Protein AF-D5P1R0-F1 (afdb_monomer_lite)

Radius of gyration: 24.87 Å; chains: 1; bounding box: 61×45×75 Å

Sequence (165 aa):
MRHTDGQPLYITLGPAGIERAYVITAVSIVPGDTAAAQGSGGDPWLQHRVVTLLQWQFNDTAHTVVDQDTGNAHGEAVKLIPGISASKITVIIRHTSRPVAAPQPSVSAPDGGPFGGILGGPTPATGPEPTNGPDPTGFGSGHDTDPSDGTFAVSSIKVIGHQAT

Secondary structure (DSSP, 8-state):
--TTTT-EEEEE-SSTT----EEEEEEEEEEB--S--SS-SS-GGGGSEEEEEEEEEE-STT--EEEEE-TT-SS-EEEEEEEEEESEEEEEEEEEEPPPPPPP---------S---------PPP--------------------GGGG-EEEEEEEEEEEE--

pLDDT: mean 76.4, std 22.83, range [28.45, 98.06]

Structure (mmCIF, N/CA/C/O backbone):
data_AF-D5P1R0-F1
#
_entry.id   AF-D5P1R0-F1
#
loop_
_atom_site.group_PDB
_atom_site.id
_atom_site.type_symbol
_atom_site.label_atom_id
_atom_site.label_alt_id
_atom_site.label_comp_id
_atom_site.label_asym_id
_atom_site.label_entity_id
_atom_site.label_seq_id
_atom_site.pdbx_PDB_ins_code
_atom_site.Cartn_x
_atom_site.Cartn_y
_atom_site.Cartn_z
_atom_site.occupancy
_atom_site.B_iso_or_equiv
_atom_site.auth_seq_id
_atom_site.auth_comp_id
_atom_site.auth_asym_id
_atom_site.auth_atom_id
_atom_site.pdbx_PDB_model_num
ATOM 1 N N . MET A 1 1 ? 22.886 -0.351 1.383 1.00 47.31 1 MET A N 1
ATOM 2 C CA . MET A 1 1 ? 21.537 0.229 1.551 1.00 47.31 1 MET A CA 1
ATOM 3 C C . MET A 1 1 ? 21.339 1.216 0.418 1.00 47.31 1 MET A C 1
ATOM 5 O O . MET A 1 1 ? 22.212 2.059 0.242 1.00 47.31 1 MET A O 1
ATOM 9 N N . ARG A 1 2 ? 20.310 1.046 -0.422 1.00 58.72 2 ARG A N 1
ATOM 10 C CA . ARG A 1 2 ? 20.015 2.002 -1.500 1.00 58.72 2 ARG A CA 1
ATOM 11 C C . ARG A 1 2 ? 19.182 3.156 -0.951 1.00 58.72 2 ARG A C 1
ATOM 13 O O . ARG A 1 2 ? 18.478 2.996 0.035 1.00 58.72 2 ARG A O 1
ATOM 20 N N . HIS A 1 3 ? 19.286 4.309 -1.601 1.00 54.16 3 HIS A N 1
ATOM 21 C CA . HIS A 1 3 ? 18.716 5.575 -1.132 1.00 54.16 3 HIS A CA 1
ATOM 22 C C . HIS A 1 3 ? 17.174 5.587 -1.062 1.00 54.16 3 HIS A C 1
ATOM 24 O O . HIS A 1 3 ? 16.606 6.440 -0.392 1.00 54.16 3 HIS A O 1
ATOM 30 N N . THR A 1 4 ? 16.504 4.653 -1.741 1.00 59.19 4 THR A N 1
ATOM 31 C CA . THR A 1 4 ? 15.038 4.546 -1.822 1.00 59.19 4 THR A CA 1
ATOM 32 C C . THR A 1 4 ? 14.438 3.430 -0.963 1.00 59.19 4 THR A C 1
ATOM 34 O O . THR A 1 4 ? 13.222 3.398 -0.780 1.00 59.19 4 THR A O 1
ATOM 37 N N . ASP A 1 5 ? 15.264 2.543 -0.398 1.00 67.75 5 ASP A N 1
ATOM 38 C CA . ASP A 1 5 ? 14.799 1.534 0.554 1.00 67.75 5 ASP A CA 1
ATOM 39 C C . ASP A 1 5 ? 14.647 2.185 1.941 1.00 67.75 5 ASP A C 1
ATOM 41 O O . ASP A 1 5 ? 15.552 2.861 2.431 1.00 67.75 5 ASP A O 1
ATOM 45 N N . GLY A 1 6 ? 13.501 1.977 2.586 1.00 75.38 6 GLY A N 1
ATOM 46 C CA . GLY A 1 6 ? 13.172 2.532 3.901 1.00 75.38 6 GLY A CA 1
ATOM 47 C C . GLY A 1 6 ? 12.426 3.869 3.874 1.00 75.38 6 GLY A C 1
ATOM 48 O O . GLY A 1 6 ? 12.130 4.402 4.942 1.00 75.38 6 GLY A O 1
ATOM 49 N N . GLN A 1 7 ? 12.086 4.408 2.697 1.00 78.62 7 GLN A N 1
ATOM 50 C CA . GLN A 1 7 ? 11.314 5.648 2.601 1.00 78.62 7 GLN A CA 1
ATOM 51 C C . GLN A 1 7 ? 9.856 5.425 3.062 1.00 78.62 7 G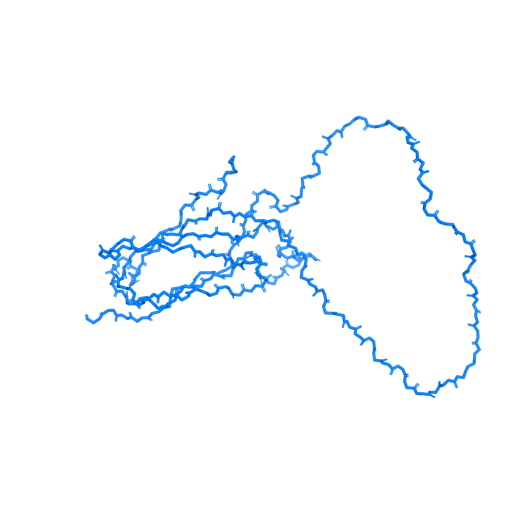LN A C 1
ATOM 53 O O . GLN A 1 7 ? 9.179 4.544 2.517 1.00 78.62 7 GLN A O 1
ATOM 58 N N . PRO A 1 8 ? 9.354 6.208 4.040 1.00 90.62 8 PRO A N 1
ATOM 59 C CA . PRO A 1 8 ? 7.971 6.119 4.478 1.00 90.62 8 PRO A CA 1
ATOM 60 C C . PRO A 1 8 ? 7.046 6.992 3.618 1.00 90.62 8 PRO A C 1
ATOM 62 O O . PRO A 1 8 ? 7.376 8.120 3.250 1.00 90.62 8 PRO A O 1
ATOM 65 N N . LEU A 1 9 ? 5.847 6.481 3.362 1.00 92.06 9 LEU A N 1
ATOM 66 C CA . LEU A 1 9 ? 4.693 7.211 2.856 1.00 92.06 9 LEU A CA 1
ATOM 67 C C . LEU A 1 9 ? 3.623 7.239 3.949 1.00 92.06 9 LEU A C 1
ATOM 69 O O . LEU A 1 9 ? 3.290 6.207 4.528 1.00 92.06 9 LEU A O 1
ATOM 73 N N . TYR A 1 10 ? 3.061 8.417 4.199 1.00 95.19 10 TYR A N 1
ATOM 74 C CA . TYR A 1 10 ? 2.020 8.612 5.202 1.00 95.19 10 TYR A CA 1
ATOM 75 C C . TYR A 1 10 ? 0.668 8.827 4.535 1.00 95.19 10 TYR A C 1
ATOM 77 O O . TYR A 1 10 ? 0.523 9.694 3.674 1.00 95.19 10 TYR A O 1
ATOM 85 N N . ILE A 1 11 ? -0.326 8.053 4.962 1.00 95.19 11 ILE A N 1
ATOM 86 C CA . ILE A 1 11 ? -1.708 8.157 4.502 1.00 95.19 11 ILE A CA 1
ATOM 87 C C . ILE A 1 11 ? -2.578 8.476 5.716 1.00 95.19 11 ILE A C 1
ATOM 89 O O . ILE A 1 11 ? -2.630 7.700 6.671 1.00 95.19 11 ILE A O 1
ATOM 93 N N . THR A 1 12 ? -3.281 9.605 5.663 1.00 96.75 12 THR A N 1
ATOM 94 C CA . THR A 1 12 ? -4.312 9.974 6.642 1.00 96.75 12 THR A CA 1
ATOM 95 C C . THR A 1 12 ? -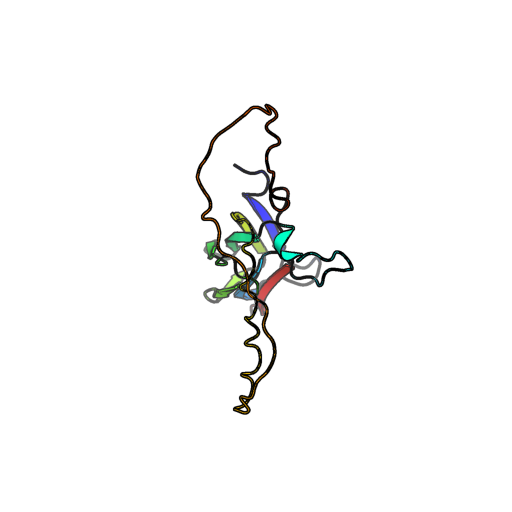5.679 9.767 6.009 1.00 96.75 12 THR A C 1
ATOM 97 O O . THR A 1 12 ? -5.943 10.286 4.925 1.00 96.75 12 THR A O 1
ATOM 100 N N . LEU A 1 13 ? -6.541 9.005 6.678 1.00 95.50 13 LEU A N 1
ATOM 101 C CA . LEU A 1 13 ? -7.891 8.704 6.220 1.00 95.50 13 LEU A CA 1
ATOM 102 C C . LEU A 1 13 ? -8.888 9.760 6.701 1.00 95.50 13 LEU A C 1
ATOM 104 O O . LEU A 1 13 ? -8.779 10.292 7.806 1.00 95.50 13 LEU A O 1
ATOM 108 N N . GLY A 1 14 ? -9.897 10.009 5.869 1.00 94.00 14 GLY A N 1
ATOM 109 C CA . GLY A 1 14 ? -10.943 11.000 6.100 1.00 94.00 14 GLY A CA 1
ATOM 110 C C . GLY A 1 14 ? -10.888 12.165 5.106 1.00 94.00 14 GLY A C 1
ATOM 111 O O . GLY A 1 14 ? -10.044 12.186 4.207 1.00 94.00 14 GLY A O 1
ATOM 112 N N . PRO A 1 15 ? -11.826 13.123 5.214 1.00 91.75 15 PRO A N 1
ATOM 113 C CA . PRO A 1 15 ? -11.792 14.346 4.420 1.00 91.75 15 PRO A CA 1
ATOM 114 C C . PRO A 1 15 ? -10.469 15.098 4.601 1.00 91.75 15 PRO A C 1
ATOM 116 O O . PRO A 1 15 ? -9.829 15.009 5.647 1.00 91.75 15 PRO A O 1
ATOM 119 N N . ALA A 1 16 ? -10.074 15.893 3.606 1.00 87.19 16 ALA A N 1
ATOM 120 C CA . ALA A 1 16 ? -8.862 16.703 3.700 1.00 87.19 16 ALA A CA 1
ATOM 121 C C . ALA A 1 16 ? -8.880 17.578 4.970 1.00 87.19 16 ALA A C 1
ATOM 123 O O . ALA A 1 16 ? -9.804 18.361 5.186 1.00 87.19 16 ALA A O 1
ATOM 124 N N . GLY A 1 17 ? -7.863 17.413 5.821 1.00 87.62 17 GLY A N 1
ATOM 125 C CA . GLY A 1 17 ? -7.743 18.118 7.101 1.00 87.62 17 GLY A CA 1
ATOM 126 C C . GLY A 1 17 ? -8.575 17.546 8.257 1.00 87.62 17 GLY A C 1
ATOM 127 O O . GLY A 1 17 ? -8.479 18.068 9.364 1.00 87.62 17 GLY A O 1
ATOM 128 N N . ILE A 1 18 ? -9.360 16.484 8.043 1.00 91.50 18 ILE A N 1
ATOM 129 C CA . ILE A 1 18 ? -10.195 15.852 9.072 1.00 91.50 18 ILE A CA 1
ATOM 130 C C . ILE A 1 18 ? -9.896 14.353 9.121 1.00 91.50 18 ILE A C 1
ATOM 132 O O . ILE A 1 18 ? -10.402 13.571 8.319 1.00 91.50 18 ILE A O 1
ATOM 136 N N . GLU A 1 19 ? -9.106 13.953 10.113 1.00 93.75 19 GLU A N 1
ATOM 137 C CA . GLU A 1 19 ? -8.803 12.549 10.384 1.00 93.75 19 GLU A CA 1
ATOM 138 C C . GLU A 1 19 ? -10.062 11.790 10.835 1.00 93.75 19 GLU A C 1
ATOM 140 O O . GLU A 1 19 ? -10.796 12.246 11.716 1.00 93.75 19 GLU A O 1
ATOM 145 N N . ARG A 1 20 ? -10.319 10.625 10.233 1.00 95.00 20 ARG A N 1
ATOM 146 C CA . ARG A 1 20 ? -11.419 9.727 10.610 1.00 95.00 20 ARG A CA 1
ATOM 147 C C . ARG A 1 20 ? -10.973 8.273 10.596 1.00 95.00 20 ARG A C 1
ATOM 149 O O . ARG A 1 20 ? -10.199 7.866 9.735 1.00 95.00 20 ARG A O 1
ATOM 156 N N . ALA A 1 21 ? -11.495 7.495 11.541 1.00 95.88 21 ALA A N 1
ATOM 157 C CA . ALA A 1 21 ? -11.248 6.063 11.611 1.00 95.88 21 ALA A CA 1
ATOM 158 C C . ALA A 1 21 ? -12.114 5.296 10.600 1.00 95.88 21 ALA A C 1
ATOM 160 O O . ALA A 1 21 ? -13.308 5.566 10.434 1.00 95.88 21 ALA A O 1
ATOM 161 N N . TYR A 1 22 ? -11.497 4.318 9.947 1.00 97.50 22 TYR A N 1
ATOM 162 C CA . TYR A 1 22 ? -12.131 3.375 9.036 1.00 97.50 22 TYR A CA 1
ATOM 163 C C . TYR A 1 22 ? -11.769 1.955 9.459 1.00 97.50 22 TYR A C 1
ATOM 165 O O 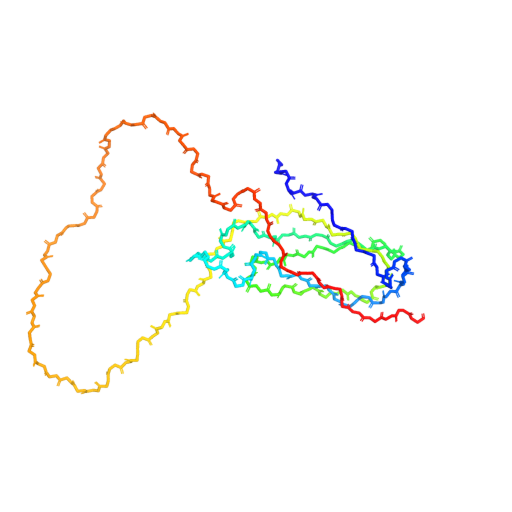. TYR A 1 22 ? -10.658 1.702 9.924 1.00 97.50 22 TYR A O 1
ATOM 173 N N . VAL A 1 23 ? -12.695 1.025 9.252 1.00 97.88 23 VAL A N 1
ATOM 174 C CA . VAL A 1 23 ? -12.425 -0.409 9.324 1.00 97.88 23 VAL A CA 1
ATOM 175 C C . VAL A 1 23 ? -11.815 -0.834 7.993 1.00 97.88 23 VAL A C 1
ATOM 177 O O . VAL A 1 23 ? -12.492 -0.841 6.963 1.00 97.88 23 VAL A O 1
ATOM 180 N N . ILE A 1 24 ? -10.527 -1.164 8.010 1.00 97.94 24 ILE A N 1
ATOM 181 C CA . ILE A 1 24 ? -9.729 -1.530 6.840 1.00 97.94 24 ILE A CA 1
ATOM 182 C C . ILE A 1 24 ? -9.761 -3.045 6.662 1.00 97.94 24 ILE A C 1
ATOM 184 O O . ILE A 1 24 ? -9.350 -3.802 7.543 1.00 97.94 24 ILE A O 1
ATOM 188 N N . THR A 1 25 ? -10.213 -3.489 5.492 1.00 98.06 25 THR A N 1
ATOM 189 C CA . THR A 1 25 ? -10.357 -4.911 5.143 1.00 98.06 25 THR A CA 1
ATOM 190 C C . THR A 1 25 ? -9.368 -5.360 4.075 1.00 98.06 25 THR A C 1
ATOM 192 O O . THR A 1 25 ? -9.090 -6.551 3.949 1.00 98.06 25 THR A O 1
ATOM 195 N N . ALA A 1 26 ? -8.821 -4.427 3.296 1.00 98.06 26 ALA A N 1
ATOM 196 C CA . ALA A 1 26 ? -7.745 -4.707 2.358 1.00 98.06 26 ALA A CA 1
ATOM 197 C C . ALA A 1 26 ? -6.937 -3.445 2.036 1.00 98.06 26 ALA A C 1
ATOM 199 O O . ALA A 1 26 ? -7.395 -2.316 2.207 1.00 98.06 26 ALA A O 1
ATOM 200 N N . VAL A 1 27 ? -5.735 -3.658 1.527 1.00 98.06 27 VAL A N 1
ATOM 201 C CA . VAL A 1 27 ? -4.884 -2.637 0.915 1.00 98.06 27 VAL A CA 1
ATOM 202 C C . VAL A 1 27 ? -4.425 -3.147 -0.443 1.00 98.06 27 VAL A C 1
ATOM 204 O O . VAL A 1 27 ? -4.295 -4.358 -0.645 1.00 98.06 27 VAL A O 1
ATOM 207 N N . SER A 1 28 ? -4.210 -2.248 -1.395 1.00 97.38 28 SER A N 1
ATOM 208 C CA . SER A 1 28 ? -3.670 -2.617 -2.698 1.00 97.38 28 SER A CA 1
ATOM 209 C C . SER A 1 28 ? -2.646 -1.617 -3.203 1.00 97.38 28 SER A C 1
ATOM 211 O O . SER A 1 28 ? -2.646 -0.440 -2.834 1.00 97.38 28 SER A O 1
ATOM 213 N N . ILE A 1 29 ? -1.752 -2.121 -4.045 1.00 96.25 29 ILE A N 1
ATOM 214 C CA . ILE A 1 29 ? -0.717 -1.350 -4.718 1.00 96.25 29 ILE A CA 1
ATOM 215 C C . ILE A 1 29 ? -0.598 -1.841 -6.158 1.00 96.25 29 ILE A C 1
ATOM 217 O O . ILE A 1 29 ? -0.627 -3.042 -6.411 1.00 96.25 29 ILE A O 1
ATOM 221 N N . VAL A 1 30 ? -0.441 -0.915 -7.097 1.00 95.44 30 VAL A N 1
ATOM 222 C CA . VAL A 1 30 ? 0.077 -1.213 -8.435 1.00 95.44 30 VAL A CA 1
ATOM 223 C C . VAL A 1 30 ? 1.535 -0.749 -8.428 1.00 95.44 30 VAL A C 1
ATOM 225 O O . VAL A 1 30 ? 1.768 0.464 -8.510 1.00 95.44 30 VAL A O 1
ATOM 228 N N . PRO A 1 31 ? 2.514 -1.652 -8.212 1.00 92.75 31 PRO A N 1
ATOM 229 C CA . PRO A 1 31 ? 3.926 -1.285 -8.283 1.00 92.75 31 PRO A CA 1
ATOM 230 C C . PRO A 1 31 ? 4.271 -0.887 -9.721 1.00 92.75 31 PRO A C 1
ATOM 232 O O . PRO A 1 31 ? 3.522 -1.239 -10.613 1.00 92.75 31 PRO A O 1
ATOM 235 N N . GLY A 1 32 ? 5.371 -0.162 -9.937 1.00 91.44 32 GLY A N 1
ATOM 236 C CA . GLY A 1 32 ? 5.850 0.262 -11.259 1.00 91.44 32 GLY A CA 1
ATOM 237 C C . GLY A 1 32 ? 5.006 1.347 -11.936 1.00 91.44 32 GLY A C 1
ATOM 238 O O . GLY A 1 32 ? 4.030 1.843 -11.363 1.00 91.44 32 GLY A O 1
ATOM 239 N N . ASP A 1 33 ? 5.426 1.755 -13.135 1.00 89.38 33 ASP A N 1
ATOM 240 C CA . ASP A 1 33 ? 4.719 2.728 -13.975 1.00 89.38 33 ASP A CA 1
ATOM 241 C C . ASP A 1 33 ? 3.895 1.998 -15.038 1.00 89.38 33 ASP A C 1
ATOM 243 O O . ASP A 1 33 ? 4.436 1.290 -15.884 1.00 89.38 33 ASP A O 1
ATOM 247 N N . THR A 1 34 ? 2.576 2.154 -14.965 1.00 84.00 34 THR A N 1
ATOM 248 C CA . THR A 1 34 ? 1.616 1.559 -15.898 1.00 84.00 34 THR A CA 1
ATOM 249 C C . THR A 1 34 ? 0.923 2.610 -16.767 1.00 84.00 34 THR A C 1
ATOM 251 O O . THR A 1 34 ? -0.092 2.306 -17.399 1.00 84.00 34 THR A O 1
ATOM 254 N N . ALA A 1 35 ? 1.377 3.867 -16.756 1.00 77.19 35 ALA A N 1
ATOM 255 C CA . ALA A 1 35 ? 0.801 4.901 -17.605 1.00 77.19 35 ALA A CA 1
ATOM 256 C C . ALA A 1 35 ? 1.049 4.572 -19.083 1.00 77.19 35 ALA A C 1
ATOM 258 O O . ALA A 1 35 ? 2.092 4.048 -19.449 1.00 77.19 35 ALA A O 1
ATOM 259 N N . ALA A 1 36 ? 0.103 4.889 -19.970 1.00 65.25 36 ALA A N 1
ATOM 260 C CA . ALA A 1 36 ? 0.363 4.760 -21.401 1.00 65.25 36 ALA A CA 1
ATOM 261 C C . ALA A 1 36 ? 1.485 5.732 -21.797 1.00 65.25 36 ALA A C 1
ATOM 263 O O . ALA A 1 36 ? 1.388 6.930 -21.513 1.00 65.25 36 ALA A O 1
ATOM 264 N N . ALA A 1 37 ? 2.530 5.229 -22.456 1.00 61.59 37 ALA A N 1
ATOM 265 C CA . ALA A 1 37 ? 3.654 6.053 -22.872 1.00 61.59 37 ALA A CA 1
ATOM 266 C C . ALA A 1 37 ? 3.178 7.210 -23.768 1.00 61.59 37 ALA A C 1
ATOM 268 O O . ALA A 1 37 ? 2.670 7.007 -24.872 1.00 61.59 37 ALA A O 1
ATOM 269 N N . GLN A 1 38 ? 3.344 8.444 -23.291 1.00 56.25 38 GLN A N 1
ATOM 270 C CA . GLN A 1 38 ? 3.045 9.665 -24.043 1.00 56.25 38 GLN A CA 1
ATOM 271 C C . GLN A 1 38 ? 4.176 9.915 -25.055 1.00 56.25 38 GLN A C 1
ATOM 273 O O . GLN A 1 38 ? 5.022 10.784 -24.871 1.00 56.25 38 GLN A O 1
ATOM 278 N N . GLY A 1 39 ? 4.240 9.099 -26.108 1.00 56.47 39 GLY A N 1
ATOM 279 C CA . GLY A 1 39 ? 5.154 9.293 -27.240 1.00 56.47 39 GLY A CA 1
ATOM 280 C C . GLY A 1 39 ? 6.593 8.788 -27.062 1.00 56.47 39 GLY A C 1
ATOM 281 O O . GLY A 1 39 ? 7.335 8.766 -28.041 1.00 56.47 39 GLY A O 1
ATOM 282 N N . SER A 1 40 ? 7.003 8.325 -25.875 1.00 57.34 40 SER A N 1
ATOM 283 C CA . SER A 1 40 ? 8.247 7.563 -25.710 1.00 57.34 40 SER A CA 1
ATOM 284 C C . SER A 1 40 ? 7.999 6.122 -26.161 1.00 57.34 40 SER A C 1
ATOM 286 O O . SER A 1 40 ? 7.267 5.400 -25.501 1.00 57.34 40 SER A O 1
ATOM 288 N N . GLY A 1 41 ? 8.566 5.670 -27.279 1.00 59.53 41 GLY A N 1
ATOM 289 C CA . GLY A 1 41 ? 8.310 4.324 -27.829 1.00 59.53 41 GLY A CA 1
ATOM 290 C C . GLY A 1 41 ? 8.764 3.124 -26.973 1.00 59.53 41 GLY A C 1
ATOM 291 O O . GLY A 1 41 ? 8.858 2.025 -27.509 1.00 59.53 41 GLY A O 1
ATOM 292 N N . GLY A 1 42 ? 9.082 3.315 -25.688 1.00 71.50 42 GLY A N 1
ATOM 293 C CA . GLY A 1 42 ? 9.466 2.267 -24.744 1.00 71.50 42 GLY A CA 1
ATOM 294 C C . GLY A 1 42 ? 8.390 2.004 -23.689 1.00 71.50 42 GLY A C 1
ATOM 295 O O . GLY A 1 42 ? 7.593 2.884 -23.370 1.00 71.50 42 GLY A O 1
ATOM 296 N N . ASP A 1 43 ? 8.392 0.788 -23.144 1.00 80.00 43 ASP A N 1
ATOM 297 C CA . ASP A 1 43 ? 7.513 0.386 -22.045 1.00 80.00 43 ASP A CA 1
ATOM 298 C C . ASP A 1 43 ? 7.872 1.175 -20.763 1.00 80.00 43 ASP A C 1
ATOM 300 O O . ASP A 1 43 ? 9.015 1.062 -20.296 1.00 80.00 43 ASP A O 1
ATOM 304 N N . PRO A 1 44 ? 6.951 1.987 -20.202 1.00 83.88 44 PRO A N 1
ATOM 305 C CA . PRO A 1 44 ? 7.196 2.763 -18.986 1.00 83.88 44 PRO A CA 1
ATOM 306 C C . PRO A 1 44 ? 7.474 1.870 -17.777 1.00 83.88 44 PRO A C 1
ATOM 308 O O . PRO A 1 44 ? 8.243 2.258 -16.894 1.00 83.88 44 PRO A O 1
ATOM 311 N N . TRP A 1 45 ? 6.967 0.633 -17.788 1.00 84.62 45 TRP A N 1
ATOM 312 C CA . TRP A 1 45 ? 7.268 -0.365 -16.768 1.00 84.62 45 TRP A CA 1
ATOM 313 C C . TRP A 1 45 ? 8.769 -0.611 -16.618 1.00 84.62 45 TRP A C 1
ATOM 315 O O . TRP A 1 45 ? 9.267 -0.789 -15.509 1.00 84.62 45 TRP A O 1
ATOM 325 N N . LEU A 1 46 ? 9.499 -0.590 -17.738 1.00 86.56 46 LEU A N 1
ATOM 326 C CA . LEU A 1 46 ? 10.932 -0.872 -17.797 1.00 86.56 46 LEU A CA 1
ATOM 327 C C . LEU A 1 46 ? 11.808 0.331 -17.414 1.00 86.56 46 LEU A C 1
ATOM 329 O O . LEU A 1 46 ? 13.019 0.177 -17.266 1.00 86.56 46 LEU A O 1
ATOM 333 N N . GLN A 1 47 ? 11.225 1.523 -17.252 1.00 87.31 47 GLN A N 1
ATOM 334 C CA . GLN A 1 47 ? 11.972 2.758 -16.973 1.00 87.31 47 GLN A CA 1
ATOM 335 C C . GLN A 1 47 ? 12.300 2.944 -15.490 1.00 87.31 47 GLN A C 1
ATOM 337 O O . GLN A 1 47 ? 13.172 3.739 -15.142 1.00 87.31 47 GLN A O 1
ATOM 342 N N . HIS A 1 48 ? 11.615 2.219 -14.605 1.00 88.81 48 HIS A N 1
ATOM 343 C CA . HIS A 1 48 ? 11.711 2.390 -13.160 1.00 88.81 48 HIS A CA 1
ATOM 344 C C . HIS A 1 48 ? 11.782 1.037 -12.460 1.00 88.81 48 HIS A C 1
ATOM 346 O O . HIS A 1 48 ? 11.221 0.047 -12.922 1.00 88.81 48 HIS A O 1
ATOM 352 N N . ARG A 1 49 ? 12.431 0.981 -11.293 1.00 90.12 49 ARG A N 1
ATOM 353 C CA . ARG A 1 49 ? 12.310 -0.192 -10.421 1.00 90.12 49 ARG A CA 1
ATOM 354 C C . ARG A 1 49 ? 10.876 -0.350 -9.925 1.00 90.12 49 ARG A C 1
ATOM 356 O O . ARG A 1 49 ? 10.117 0.609 -9.779 1.00 90.12 49 ARG A O 1
ATOM 363 N N . VAL A 1 50 ? 10.549 -1.581 -9.575 1.00 92.00 50 VAL A N 1
ATOM 364 C CA . VAL A 1 50 ? 9.236 -1.977 -9.065 1.00 92.00 50 VAL A CA 1
ATOM 365 C C . VAL A 1 50 ? 9.330 -2.299 -7.578 1.00 92.00 50 VAL A C 1
ATOM 367 O O . VAL A 1 50 ? 10.281 -2.944 -7.121 1.00 92.00 50 VAL A O 1
ATOM 370 N N . VAL A 1 51 ? 8.351 -1.850 -6.796 1.00 92.62 51 VAL A N 1
ATOM 371 C CA . VAL A 1 51 ? 8.255 -2.211 -5.375 1.00 92.62 51 VAL A CA 1
ATOM 372 C C . VAL A 1 51 ? 7.917 -3.693 -5.274 1.00 92.62 51 VAL A C 1
ATOM 374 O O . VAL A 1 51 ? 6.912 -4.122 -5.829 1.00 92.62 51 VAL A O 1
ATOM 377 N N . THR A 1 52 ? 8.750 -4.459 -4.567 1.00 93.62 52 THR A N 1
ATOM 378 C CA . THR A 1 52 ? 8.589 -5.920 -4.394 1.00 93.62 52 THR A CA 1
ATOM 379 C C . THR A 1 52 ? 8.205 -6.310 -2.984 1.00 93.62 52 THR A C 1
ATOM 381 O O . THR A 1 52 ? 7.398 -7.210 -2.811 1.00 93.62 52 THR A O 1
ATOM 384 N N . LEU A 1 53 ? 8.708 -5.591 -1.980 1.00 94.56 53 LEU A N 1
ATOM 385 C CA . LEU A 1 53 ? 8.283 -5.761 -0.599 1.00 94.56 53 LEU A CA 1
ATOM 386 C C . LEU A 1 53 ? 7.992 -4.399 0.012 1.00 94.56 53 LEU A C 1
ATOM 388 O O . LEU A 1 53 ? 8.837 -3.497 -0.013 1.00 94.56 53 LEU A O 1
ATOM 392 N N . LEU A 1 54 ? 6.816 -4.283 0.611 1.00 95.44 54 LEU A N 1
ATOM 393 C CA . LEU A 1 54 ? 6.434 -3.151 1.436 1.00 95.44 54 LEU A CA 1
ATOM 394 C C . LEU A 1 54 ? 5.869 -3.624 2.772 1.00 95.44 54 LEU A C 1
ATOM 396 O O . LEU A 1 54 ? 5.434 -4.766 2.922 1.00 95.44 54 LEU A O 1
ATOM 400 N N . GLN A 1 55 ? 5.879 -2.716 3.734 1.00 96.94 55 GLN A N 1
ATOM 401 C CA . GLN A 1 55 ? 5.303 -2.914 5.049 1.00 96.94 55 GLN A CA 1
ATOM 402 C C . GLN A 1 55 ? 4.245 -1.851 5.314 1.00 96.94 55 GLN A C 1
ATOM 404 O O . GLN A 1 55 ? 4.503 -0.658 5.171 1.00 96.94 55 GLN A O 1
ATOM 409 N N . TRP A 1 56 ? 3.070 -2.299 5.731 1.00 97.75 56 TRP A N 1
ATOM 410 C CA . TRP A 1 56 ? 1.968 -1.468 6.185 1.00 97.75 56 TRP A CA 1
ATOM 411 C C . TRP A 1 56 ? 1.978 -1.417 7.705 1.00 97.75 56 TRP A C 1
ATOM 413 O O . TRP A 1 56 ? 2.033 -2.462 8.349 1.00 97.75 56 TRP A O 1
ATOM 423 N N . GLN A 1 57 ? 1.903 -0.224 8.278 1.00 98.00 57 GLN A N 1
ATOM 424 C CA . GLN A 1 57 ? 1.745 -0.026 9.713 1.00 98.00 57 GLN A CA 1
ATOM 425 C C . GLN A 1 57 ? 0.488 0.787 9.964 1.00 98.00 57 GLN A C 1
ATOM 427 O O . GLN A 1 57 ? 0.303 1.851 9.370 1.00 98.00 57 GLN A O 1
ATOM 432 N N . PHE A 1 58 ? -0.360 0.291 10.851 1.00 98.00 58 PHE A N 1
ATOM 433 C CA . PHE A 1 58 ? -1.643 0.889 11.171 1.00 98.00 58 PHE A CA 1
ATOM 434 C C . PHE A 1 58 ? -1.600 1.473 12.583 1.00 98.00 58 PHE A C 1
ATOM 436 O O . PHE A 1 58 ? -0.923 0.955 13.471 1.00 98.00 58 PHE A O 1
ATOM 443 N N . ASN A 1 59 ? -2.306 2.582 12.799 1.00 97.31 59 ASN A N 1
ATOM 444 C CA . ASN A 1 59 ? -2.410 3.207 14.118 1.00 97.31 59 ASN A CA 1
ATOM 445 C C . ASN A 1 59 ? -3.563 2.642 14.970 1.00 97.31 59 ASN A C 1
ATOM 447 O O . ASN A 1 59 ? -4.097 3.355 15.820 1.00 97.31 59 ASN A O 1
ATOM 451 N N . ASP A 1 60 ? -3.962 1.393 14.731 1.00 96.38 60 ASP A N 1
ATOM 452 C CA . ASP A 1 60 ? -4.926 0.684 15.568 1.00 96.38 60 ASP A CA 1
ATOM 453 C C . ASP A 1 60 ? -4.341 0.398 16.963 1.00 96.38 60 ASP A C 1
ATOM 455 O O . ASP A 1 60 ? -3.146 0.566 17.210 1.00 96.38 60 ASP A O 1
ATOM 459 N N . THR A 1 61 ? -5.176 -0.071 17.891 1.00 95.00 61 THR A N 1
ATOM 460 C CA . THR A 1 61 ? -4.771 -0.329 19.284 1.00 95.00 61 THR A CA 1
ATOM 461 C C . THR A 1 61 ? -3.622 -1.332 19.407 1.00 95.00 61 THR A C 1
ATOM 463 O O . THR A 1 61 ? -2.838 -1.236 20.348 1.00 95.00 61 THR A O 1
ATOM 466 N N . ALA A 1 62 ? -3.510 -2.289 18.481 1.00 95.56 62 ALA A N 1
ATOM 467 C CA . ALA A 1 62 ? -2.442 -3.283 18.493 1.00 95.56 62 ALA A CA 1
ATOM 468 C C . ALA A 1 62 ? -1.187 -2.834 17.725 1.00 95.56 62 ALA A C 1
ATOM 470 O O . ALA A 1 62 ? -0.206 -3.576 17.714 1.00 95.56 62 ALA A O 1
ATOM 471 N N . HIS A 1 63 ? -1.203 -1.649 17.098 1.00 95.88 63 HIS A N 1
ATOM 472 C CA . HIS A 1 63 ? -0.154 -1.180 16.190 1.00 95.88 63 HIS A CA 1
ATOM 473 C C . HIS A 1 63 ? 0.194 -2.236 15.138 1.00 95.88 63 HIS A C 1
ATOM 475 O O . HIS A 1 63 ? 1.343 -2.658 14.995 1.00 95.88 63 HIS A O 1
ATOM 481 N N . THR A 1 64 ? -0.834 -2.712 14.441 1.00 97.19 64 THR A N 1
ATOM 482 C CA . THR A 1 64 ? -0.737 -3.821 13.503 1.00 97.19 64 THR A CA 1
ATOM 483 C C . THR A 1 64 ? 0.273 -3.495 12.402 1.00 97.19 64 THR A C 1
ATOM 485 O O . THR A 1 64 ? 0.238 -2.425 11.789 1.00 97.19 64 THR A O 1
ATOM 488 N N . VAL A 1 65 ? 1.162 -4.451 12.120 1.00 97.62 65 VAL A N 1
ATOM 489 C CA . VAL A 1 65 ? 2.152 -4.373 11.043 1.00 97.62 65 VAL A CA 1
ATOM 490 C C . VAL A 1 65 ? 1.950 -5.542 10.089 1.00 97.62 65 VAL A C 1
ATOM 492 O O . VAL A 1 65 ? 1.878 -6.693 10.516 1.00 97.62 65 VAL A O 1
ATOM 495 N N . VAL A 1 66 ? 1.861 -5.256 8.790 1.00 98.00 66 VAL A N 1
ATOM 496 C CA . VAL A 1 66 ? 1.626 -6.260 7.748 1.00 98.00 66 VAL A CA 1
ATOM 497 C C . VAL A 1 66 ? 2.636 -6.095 6.624 1.00 98.00 66 VAL A C 1
ATOM 499 O O . VAL A 1 66 ? 2.659 -5.070 5.949 1.00 98.00 66 VAL A O 1
ATOM 502 N N . ASP A 1 67 ? 3.426 -7.134 6.370 1.00 97.75 67 ASP A N 1
ATOM 503 C CA . ASP A 1 67 ? 4.268 -7.202 5.177 1.00 97.75 67 ASP A CA 1
ATOM 504 C C . ASP A 1 67 ? 3.442 -7.674 3.959 1.00 97.75 67 ASP A C 1
ATOM 506 O O . ASP A 1 67 ? 2.619 -8.603 4.031 1.00 97.75 67 ASP A O 1
ATOM 510 N N . GLN A 1 68 ? 3.678 -7.030 2.817 1.00 97.31 68 GLN A N 1
ATOM 511 C CA . GLN A 1 68 ? 3.107 -7.389 1.524 1.00 97.31 68 GLN A CA 1
ATOM 512 C C . GLN A 1 68 ? 4.216 -7.523 0.483 1.00 97.31 68 GLN A C 1
ATOM 514 O O . GLN A 1 68 ? 4.881 -6.547 0.133 1.00 97.31 68 GLN A O 1
ATOM 519 N N . ASP A 1 69 ? 4.363 -8.742 -0.030 1.00 95.94 69 ASP A N 1
ATOM 520 C CA . ASP A 1 69 ? 5.113 -9.032 -1.247 1.00 95.94 69 ASP A CA 1
ATOM 521 C C . ASP A 1 69 ? 4.196 -8.786 -2.455 1.00 95.94 69 ASP A C 1
ATOM 523 O O . ASP A 1 69 ? 3.038 -9.215 -2.458 1.00 95.94 69 ASP A O 1
ATOM 527 N N . THR A 1 70 ? 4.677 -8.046 -3.451 1.00 93.25 70 THR A N 1
ATOM 528 C CA . THR A 1 70 ? 3.927 -7.756 -4.684 1.00 93.25 70 THR A CA 1
ATOM 529 C C . THR A 1 70 ? 4.208 -8.767 -5.793 1.00 93.25 70 THR A C 1
ATOM 531 O O . THR A 1 70 ? 3.550 -8.727 -6.829 1.00 93.25 70 THR A O 1
ATOM 534 N N . GLY A 1 71 ? 5.204 -9.639 -5.621 1.00 88.56 71 GLY A N 1
ATOM 535 C CA . GLY A 1 71 ? 5.619 -10.634 -6.602 1.00 88.56 71 GLY A CA 1
ATOM 536 C C . GLY A 1 71 ? 6.173 -10.044 -7.898 1.00 88.56 71 GLY A C 1
ATOM 537 O O . GLY A 1 71 ? 6.180 -10.743 -8.906 1.00 88.56 71 GLY A O 1
ATOM 538 N N . ASN A 1 72 ? 6.592 -8.768 -7.903 1.00 83.38 72 ASN A N 1
ATOM 539 C CA . ASN A 1 72 ? 6.935 -8.042 -9.136 1.00 83.38 72 ASN A CA 1
ATOM 540 C C . ASN A 1 72 ? 5.771 -8.067 -10.155 1.00 83.38 72 ASN A C 1
ATOM 542 O O . ASN A 1 72 ? 5.972 -8.193 -11.362 1.00 83.38 72 ASN A O 1
ATOM 546 N N . ALA A 1 73 ? 4.530 -8.026 -9.657 1.00 84.69 73 ALA A N 1
ATOM 547 C CA . ALA A 1 73 ? 3.347 -8.126 -10.497 1.00 84.69 73 ALA A CA 1
ATOM 548 C C . ALA A 1 73 ? 3.192 -6.894 -11.394 1.00 84.69 73 ALA A C 1
ATOM 550 O O . ALA A 1 73 ? 3.168 -5.763 -10.911 1.00 84.69 73 ALA A O 1
ATOM 551 N N . HIS A 1 74 ? 2.990 -7.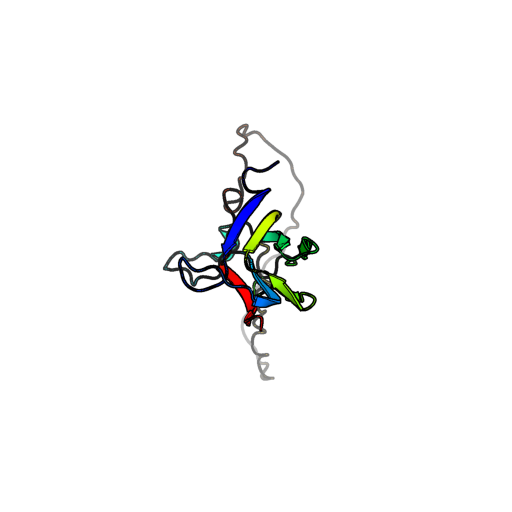128 -12.692 1.00 85.62 74 HIS A N 1
ATOM 552 C CA . HIS A 1 74 ? 2.591 -6.099 -13.648 1.00 85.62 74 HIS A CA 1
ATOM 553 C C . HIS A 1 74 ? 1.072 -5.864 -13.553 1.00 85.62 74 HIS A C 1
ATOM 555 O O . HIS A 1 74 ? 0.298 -6.315 -14.397 1.00 85.62 74 HIS A O 1
ATOM 561 N N . GLY A 1 75 ? 0.628 -5.257 -12.447 1.00 87.94 75 GLY A N 1
ATOM 562 C CA . GLY A 1 75 ? -0.791 -5.071 -12.136 1.00 87.94 75 GLY A CA 1
ATOM 563 C C . GLY A 1 75 ? -1.072 -4.841 -10.650 1.00 87.94 75 GLY A C 1
ATOM 564 O O . GLY A 1 75 ? -0.177 -4.539 -9.868 1.00 87.94 75 GLY A O 1
ATOM 565 N N . GLU A 1 76 ? -2.340 -4.963 -10.252 1.00 92.62 76 GLU A N 1
ATOM 566 C CA . GLU A 1 76 ? -2.764 -4.725 -8.868 1.00 92.62 76 GLU A CA 1
ATOM 567 C C . GLU A 1 76 ? -2.413 -5.906 -7.950 1.00 92.62 76 GLU A C 1
ATOM 569 O O . GLU A 1 76 ? -2.907 -7.020 -8.120 1.00 92.62 76 GLU A O 1
ATOM 574 N N . ALA A 1 77 ? -1.597 -5.638 -6.930 1.00 95.88 77 ALA A N 1
ATOM 575 C CA . ALA A 1 77 ? -1.307 -6.552 -5.836 1.00 95.88 77 ALA A CA 1
ATOM 576 C C . ALA A 1 77 ? -2.172 -6.184 -4.620 1.00 95.88 77 ALA A C 1
ATOM 578 O O . ALA A 1 77 ? -1.994 -5.126 -4.007 1.00 95.88 77 ALA A O 1
ATOM 579 N N . VAL A 1 78 ? -3.104 -7.066 -4.256 1.00 97.25 78 VAL A N 1
ATOM 580 C CA . VAL A 1 78 ? -4.042 -6.872 -3.137 1.00 97.25 78 VAL A CA 1
ATOM 581 C C . VAL A 1 78 ? -3.615 -7.705 -1.930 1.00 97.25 78 VAL A C 1
ATOM 583 O O . VAL A 1 78 ? -3.293 -8.886 -2.060 1.00 97.25 78 VAL A O 1
ATOM 586 N N . LYS A 1 79 ? -3.672 -7.114 -0.734 1.00 98.00 79 LYS A N 1
ATOM 587 C CA . LYS A 1 79 ? -3.453 -7.787 0.549 1.00 98.00 79 LYS A CA 1
ATOM 588 C C . LYS A 1 79 ? -4.680 -7.624 1.439 1.00 98.00 79 LYS A C 1
ATOM 590 O O . LYS A 1 79 ? -5.122 -6.509 1.707 1.00 98.00 79 LYS A O 1
ATOM 595 N N . LEU A 1 80 ? -5.211 -8.747 1.920 1.00 97.69 80 LEU A N 1
ATOM 596 C CA . LEU A 1 80 ? -6.297 -8.758 2.900 1.00 97.69 80 LEU A CA 1
ATOM 597 C C . LEU A 1 80 ? -5.784 -8.346 4.285 1.00 97.69 80 LEU A C 1
ATOM 599 O O . LEU A 1 80 ? -4.691 -8.743 4.693 1.00 97.69 80 LEU A O 1
ATOM 603 N N . ILE A 1 81 ? -6.604 -7.580 5.000 1.00 97.25 81 ILE A N 1
ATOM 604 C CA . ILE A 1 81 ? -6.354 -7.060 6.347 1.00 97.25 81 ILE A CA 1
ATOM 605 C C . ILE A 1 81 ? -7.494 -7.544 7.257 1.00 97.25 81 ILE A C 1
ATOM 607 O O . ILE A 1 81 ? -8.645 -7.560 6.815 1.00 97.25 81 ILE A O 1
ATOM 611 N N . PRO A 1 82 ? -7.228 -7.941 8.516 1.00 92.50 82 PRO A N 1
ATOM 612 C CA . PRO A 1 82 ? -8.223 -8.568 9.390 1.00 92.50 82 PRO A CA 1
ATOM 613 C C . PRO A 1 82 ? -9.248 -7.581 9.989 1.00 92.50 82 PRO A C 1
ATOM 615 O O . PRO A 1 82 ? -9.606 -7.701 11.155 1.00 92.50 82 PRO A O 1
ATOM 618 N N . GLY A 1 83 ? -9.734 -6.608 9.210 1.00 94.06 83 GLY A N 1
ATOM 619 C CA . GLY A 1 83 ? -10.802 -5.696 9.634 1.00 94.06 83 GLY A CA 1
ATOM 620 C C . GLY A 1 83 ? -10.393 -4.774 10.783 1.00 94.06 83 GLY A C 1
ATOM 621 O O . GLY A 1 83 ? -11.124 -4.652 11.762 1.00 94.06 83 GLY A O 1
ATOM 622 N N . ILE A 1 84 ? -9.221 -4.148 10.695 1.00 95.88 84 ILE A N 1
ATOM 623 C CA . ILE A 1 84 ? -8.686 -3.295 11.768 1.00 95.88 84 ILE A CA 1
ATOM 624 C C . ILE A 1 84 ? -9.215 -1.863 11.661 1.00 95.88 84 ILE A C 1
ATOM 626 O O . ILE A 1 84 ? -9.391 -1.347 10.559 1.00 95.88 84 ILE A O 1
ATOM 630 N N . SER A 1 85 ? -9.443 -1.208 12.800 1.00 97.44 85 SER A N 1
ATOM 631 C CA . SER A 1 85 ? -9.864 0.197 12.844 1.00 97.44 85 SER A CA 1
ATOM 632 C C . SER A 1 85 ? -8.647 1.115 12.926 1.00 97.44 85 SER A C 1
ATOM 634 O O . SER A 1 85 ? -7.918 1.081 13.917 1.00 97.44 85 SER A O 1
ATOM 636 N N . ALA A 1 86 ? -8.427 1.926 11.893 1.00 97.44 86 ALA A N 1
ATOM 637 C CA . ALA A 1 86 ? -7.303 2.855 11.819 1.00 97.44 86 ALA A CA 1
ATOM 638 C C . ALA A 1 86 ? -7.685 4.139 11.069 1.00 97.44 86 ALA A C 1
ATOM 640 O O . ALA A 1 86 ? -8.624 4.174 10.273 1.00 97.44 86 ALA A O 1
ATOM 641 N N . SER A 1 87 ? -6.940 5.207 11.327 1.00 97.06 87 SER A N 1
ATOM 642 C CA . SER A 1 87 ? -7.084 6.523 10.691 1.00 97.06 87 SER A CA 1
ATOM 643 C C . SER A 1 87 ? -5.795 7.003 10.021 1.00 97.06 87 SER A C 1
ATOM 645 O O . SER A 1 87 ? -5.833 7.884 9.163 1.00 97.06 87 SER A O 1
ATOM 647 N N . LYS A 1 88 ? -4.651 6.417 10.386 1.00 97.12 88 LYS A N 1
ATOM 648 C CA . LYS A 1 88 ? -3.332 6.695 9.821 1.00 97.12 88 LYS A CA 1
ATOM 649 C C . LYS A 1 88 ? -2.640 5.397 9.449 1.00 97.12 88 LYS A C 1
ATOM 651 O O . LYS A 1 88 ? -2.672 4.422 10.200 1.00 97.12 88 LYS A O 1
ATOM 656 N N . ILE A 1 89 ? -1.987 5.422 8.297 1.00 97.75 89 ILE A N 1
ATOM 657 C CA . ILE A 1 89 ? -1.241 4.293 7.759 1.00 97.75 89 ILE A CA 1
ATOM 658 C C . ILE A 1 89 ? 0.137 4.794 7.348 1.00 97.75 89 ILE A C 1
ATOM 660 O O . ILE A 1 89 ? 0.252 5.770 6.604 1.00 97.75 89 ILE A O 1
ATOM 664 N N . THR A 1 90 ? 1.174 4.110 7.816 1.00 97.88 90 THR A N 1
ATOM 665 C CA . THR A 1 90 ? 2.544 4.307 7.339 1.00 97.88 90 THR A CA 1
ATOM 666 C C . THR A 1 90 ? 2.891 3.156 6.409 1.00 97.88 90 THR A C 1
ATOM 668 O O . THR A 1 90 ? 2.820 1.993 6.801 1.00 97.88 90 THR A O 1
ATOM 671 N N . VAL A 1 91 ? 3.267 3.474 5.177 1.00 97.00 91 VAL A N 1
ATOM 672 C CA . VAL A 1 91 ? 3.736 2.507 4.185 1.00 97.00 91 VAL A CA 1
ATOM 673 C C . VAL A 1 91 ? 5.243 2.649 4.068 1.00 97.00 91 VAL A C 1
ATOM 675 O O . VAL A 1 91 ? 5.734 3.736 3.789 1.00 97.00 91 VAL A O 1
ATOM 678 N N . ILE A 1 92 ? 5.986 1.571 4.276 1.00 95.25 92 ILE A N 1
ATOM 679 C CA . ILE A 1 92 ? 7.445 1.566 4.168 1.00 95.25 92 ILE A CA 1
ATOM 680 C C . ILE A 1 92 ? 7.828 0.690 2.987 1.00 95.25 92 ILE A C 1
ATOM 682 O O . ILE A 1 92 ? 7.544 -0.509 2.978 1.00 95.25 92 ILE A O 1
ATOM 686 N N . ILE A 1 93 ? 8.501 1.274 2.000 1.00 93.38 93 ILE A N 1
ATOM 687 C CA . ILE A 1 93 ? 9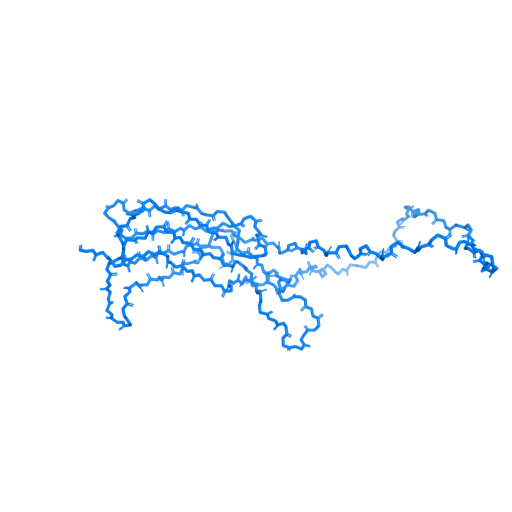.066 0.514 0.884 1.00 93.38 93 ILE A CA 1
ATOM 688 C C . ILE A 1 93 ? 10.341 -0.155 1.381 1.00 93.38 93 ILE A C 1
ATOM 690 O O . ILE A 1 93 ? 11.289 0.523 1.763 1.00 93.38 93 ILE A O 1
ATOM 694 N N . ARG A 1 94 ? 10.360 -1.490 1.422 1.00 92.69 94 ARG A N 1
ATOM 695 C CA . ARG A 1 94 ? 11.486 -2.256 1.976 1.00 92.69 94 ARG A CA 1
ATOM 696 C C . ARG A 1 94 ? 12.442 -2.741 0.899 1.00 92.69 94 ARG A C 1
ATOM 698 O O . ARG A 1 94 ? 13.645 -2.732 1.127 1.00 92.69 94 ARG A O 1
ATOM 705 N N . HIS A 1 95 ? 11.906 -3.177 -0.240 1.00 91.12 95 HIS A N 1
ATOM 706 C CA . HIS A 1 95 ? 12.711 -3.674 -1.350 1.00 91.12 95 HIS A CA 1
ATOM 707 C C . HIS A 1 95 ? 12.120 -3.290 -2.700 1.00 91.12 95 HIS A C 1
ATOM 709 O O . HIS A 1 95 ? 10.912 -3.401 -2.940 1.00 91.12 95 HIS A O 1
ATOM 715 N N . THR A 1 96 ? 13.012 -2.942 -3.621 1.00 91.56 96 THR A N 1
ATOM 716 C CA . THR A 1 96 ? 12.698 -2.735 -5.034 1.00 91.56 96 THR A CA 1
ATOM 717 C C . THR A 1 96 ? 13.514 -3.680 -5.912 1.00 91.56 96 THR A C 1
ATOM 719 O O . THR A 1 96 ? 14.693 -3.940 -5.652 1.00 91.56 96 THR A O 1
ATOM 722 N N . SER A 1 97 ? 12.919 -4.177 -6.992 1.00 88.50 97 SER A N 1
ATOM 723 C CA . SER A 1 97 ? 13.601 -5.030 -7.974 1.00 88.50 97 SER A CA 1
ATOM 724 C C . SER A 1 97 ? 13.614 -4.377 -9.353 1.00 88.50 97 SER A C 1
ATOM 726 O O . SER A 1 97 ? 12.923 -3.382 -9.578 1.00 88.50 97 SER A O 1
ATOM 728 N N . ARG A 1 98 ? 14.441 -4.897 -10.264 1.00 87.94 98 ARG A N 1
ATOM 729 C CA . ARG A 1 98 ? 14.340 -4.486 -11.663 1.00 87.94 98 ARG A CA 1
ATOM 730 C C . ARG A 1 98 ? 13.055 -5.074 -12.254 1.00 87.94 98 ARG A C 1
ATOM 732 O O . ARG A 1 98 ? 12.739 -6.230 -11.950 1.00 87.94 98 ARG A O 1
ATOM 739 N N . PRO A 1 99 ? 12.321 -4.304 -13.064 1.00 83.38 99 PRO A N 1
ATOM 740 C CA . PRO A 1 99 ? 11.178 -4.835 -13.780 1.00 83.38 99 PRO A C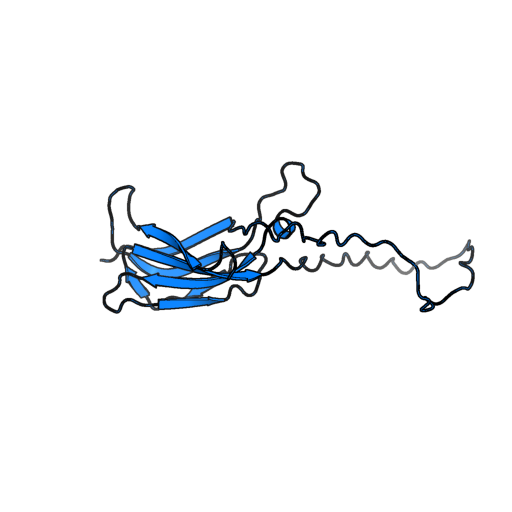A 1
ATOM 741 C C . PRO A 1 99 ? 11.663 -5.956 -14.704 1.00 83.38 99 PRO A C 1
ATOM 743 O O . PRO A 1 99 ? 12.675 -5.822 -15.392 1.00 83.38 99 PRO A O 1
ATOM 746 N N . VAL A 1 100 ? 10.959 -7.083 -14.697 1.00 77.00 100 VAL A N 1
ATOM 747 C CA . VAL A 1 100 ? 11.116 -8.085 -15.753 1.00 77.00 100 VAL A CA 1
ATOM 748 C C . VAL A 1 100 ? 10.126 -7.738 -16.854 1.00 77.00 100 VAL A C 1
ATOM 750 O O . VAL A 1 100 ? 8.992 -7.356 -16.558 1.00 77.00 100 VAL A O 1
ATOM 753 N N . ALA A 1 101 ? 10.546 -7.841 -18.116 1.00 66.69 101 ALA A N 1
ATOM 754 C CA . ALA A 1 101 ? 9.621 -7.679 -19.228 1.00 66.69 101 ALA A CA 1
ATOM 755 C C . ALA A 1 101 ? 8.478 -8.688 -19.063 1.00 66.69 101 ALA A C 1
ATOM 757 O O . ALA A 1 101 ? 8.723 -9.881 -18.847 1.00 66.69 101 ALA A O 1
ATOM 758 N N . ALA A 1 102 ? 7.235 -8.209 -19.127 1.00 61.84 102 ALA A N 1
ATOM 759 C CA . ALA A 1 102 ? 6.089 -9.102 -19.136 1.00 61.84 102 ALA A CA 1
ATOM 760 C C . ALA A 1 102 ? 6.230 -10.066 -20.329 1.00 61.84 102 ALA A C 1
ATOM 762 O O . ALA A 1 102 ? 6.693 -9.641 -21.393 1.00 61.84 102 ALA A O 1
ATOM 763 N N . PRO A 1 103 ? 5.844 -11.348 -20.192 1.00 55.56 103 PRO A N 1
ATOM 764 C CA . PRO A 1 103 ? 5.793 -12.248 -21.334 1.00 55.56 103 PRO A CA 1
ATOM 765 C C . PRO A 1 103 ? 4.947 -11.591 -22.425 1.00 55.56 103 PRO A C 1
ATOM 767 O O . PRO A 1 103 ? 3.764 -11.317 -22.207 1.00 55.56 103 PRO A O 1
ATOM 770 N N . GLN A 1 104 ? 5.548 -11.289 -23.579 1.00 45.59 104 GLN A N 1
ATOM 771 C CA . GLN A 1 104 ? 4.766 -10.817 -24.713 1.00 45.59 104 GLN A CA 1
ATOM 772 C C . GLN A 1 104 ? 3.736 -11.902 -25.039 1.00 45.59 104 GLN A C 1
ATOM 774 O O . GLN A 1 104 ? 4.116 -13.077 -25.102 1.00 45.59 104 GLN A O 1
ATOM 779 N N . PRO A 1 105 ? 2.453 -11.555 -25.245 1.00 44.88 105 PRO A N 1
ATOM 780 C CA . PRO A 1 105 ? 1.501 -12.520 -25.758 1.00 44.88 105 PRO A CA 1
ATOM 781 C C . PRO A 1 105 ? 2.068 -13.056 -27.071 1.00 44.88 105 PRO A C 1
ATOM 783 O O . PRO A 1 105 ? 2.275 -12.305 -28.026 1.00 44.88 105 PRO A O 1
ATOM 786 N N . SER A 1 106 ? 2.382 -14.350 -27.097 1.00 45.28 106 SER A N 1
ATOM 787 C CA . SER A 1 106 ? 2.735 -15.045 -28.321 1.00 45.28 106 SER A CA 1
ATOM 788 C C . SER A 1 106 ? 1.527 -14.941 -29.237 1.00 45.28 106 SER A C 1
ATOM 790 O O . SER A 1 106 ? 0.498 -15.578 -29.018 1.00 45.28 106 SER A O 1
ATOM 792 N N . VAL A 1 107 ? 1.629 -14.096 -30.259 1.00 43.94 107 VAL A N 1
ATOM 793 C CA . VAL A 1 107 ? 0.706 -14.159 -31.382 1.00 43.94 107 VAL A CA 1
ATOM 794 C C . VAL A 1 107 ? 1.021 -15.480 -32.067 1.00 43.94 107 VAL A C 1
ATOM 796 O O . VAL A 1 107 ? 1.966 -15.571 -32.849 1.00 43.94 107 VAL A O 1
ATOM 799 N N . SER A 1 108 ? 0.273 -16.532 -31.737 1.00 48.88 108 SER A N 1
ATOM 800 C CA . SER A 1 108 ? 0.158 -17.674 -32.631 1.00 48.88 108 SER A CA 1
ATOM 801 C C . SER A 1 108 ? -0.354 -17.106 -33.948 1.00 48.88 108 SER A C 1
ATOM 803 O O . SER A 1 108 ? -1.498 -16.654 -34.032 1.00 48.88 108 SER A O 1
ATOM 805 N N . ALA A 1 109 ? 0.525 -17.039 -34.950 1.00 52.53 109 ALA A N 1
ATOM 806 C CA . ALA A 1 109 ? 0.098 -16.792 -36.315 1.00 52.53 109 ALA A CA 1
ATOM 807 C C . ALA A 1 109 ? -1.036 -17.786 -36.612 1.00 52.53 109 ALA A C 1
ATOM 809 O O . ALA A 1 109 ? -0.906 -18.950 -36.226 1.00 52.53 109 ALA A O 1
ATOM 810 N N . PRO A 1 110 ? -2.156 -17.356 -37.216 1.00 44.81 110 PRO A N 1
ATOM 811 C CA . PRO A 1 110 ? -3.222 -18.283 -37.545 1.00 44.81 110 PRO A CA 1
ATOM 812 C C . PRO A 1 110 ? -2.628 -19.379 -38.427 1.00 44.81 110 PRO A C 1
ATOM 814 O O . PRO A 1 110 ? -2.075 -19.083 -39.488 1.00 44.81 110 PRO A O 1
ATOM 817 N N . ASP A 1 111 ? -2.702 -20.619 -37.939 1.00 46.09 111 ASP A N 1
ATOM 818 C CA . ASP A 1 111 ? -2.368 -21.826 -38.682 1.00 46.09 111 ASP A CA 1
ATOM 819 C C . ASP A 1 111 ? -2.966 -21.715 -40.086 1.00 46.09 111 ASP A C 1
ATOM 821 O O . ASP A 1 111 ? -4.187 -21.685 -40.280 1.00 46.09 111 ASP A O 1
ATOM 825 N N . GLY A 1 112 ? -2.077 -21.568 -41.069 1.00 43.72 112 GLY A N 1
ATOM 826 C CA . GLY A 1 112 ? -2.437 -21.547 -42.474 1.00 43.72 112 GLY A CA 1
ATOM 827 C C . GLY A 1 112 ? -3.177 -22.835 -42.812 1.00 43.72 112 GLY A C 1
ATOM 828 O O . GLY A 1 112 ? -2.666 -23.933 -42.594 1.00 43.72 112 GLY A O 1
ATOM 829 N N . GLY A 1 113 ? -4.401 -22.687 -43.319 1.00 40.78 113 GLY A N 1
ATOM 830 C CA . GLY A 1 113 ? -5.254 -23.794 -43.731 1.00 40.78 113 GLY A CA 1
ATOM 831 C C . GLY A 1 113 ? -4.621 -24.709 -44.797 1.00 40.78 113 GLY A C 1
ATOM 832 O O . GLY A 1 113 ? -3.607 -24.375 -45.410 1.00 40.78 113 GLY A O 1
ATOM 833 N N . PRO A 1 114 ? -5.245 -25.869 -45.060 1.00 46.44 114 PRO A N 1
ATOM 834 C CA . PRO A 1 114 ? -4.611 -27.073 -45.611 1.00 46.44 114 PRO A CA 1
ATOM 835 C C . PRO A 1 114 ? -4.334 -27.060 -47.128 1.00 46.44 114 PRO A C 1
ATOM 837 O O . PRO A 1 114 ? -4.274 -28.116 -47.755 1.00 46.44 114 PRO A O 1
ATOM 840 N N . PHE A 1 115 ? -4.133 -25.901 -47.751 1.00 43.16 115 PHE A N 1
ATOM 841 C CA . PHE A 1 115 ? -3.804 -25.828 -49.176 1.00 43.16 115 PHE A CA 1
ATOM 842 C C . PHE A 1 115 ? -2.288 -25.748 -49.372 1.00 43.16 115 PHE A C 1
ATOM 844 O O . PHE A 1 115 ? -1.713 -24.684 -49.577 1.00 43.16 115 PHE A O 1
ATOM 851 N N . GLY A 1 116 ? -1.635 -26.909 -49.297 1.00 35.75 116 GLY A N 1
ATOM 852 C CA . GLY A 1 116 ? -0.267 -27.080 -49.776 1.00 35.75 116 GLY A CA 1
ATOM 853 C C . GLY A 1 116 ? -0.200 -27.035 -51.307 1.00 35.75 116 GLY A C 1
ATOM 854 O O . GLY A 1 116 ? -1.030 -27.644 -51.980 1.00 35.75 116 GLY A O 1
ATOM 855 N N . GLY A 1 117 ? 0.811 -26.353 -51.860 1.00 34.47 117 GLY A N 1
ATOM 856 C CA . GLY A 1 117 ? 1.106 -26.431 -53.293 1.00 34.47 117 GLY A CA 1
ATOM 857 C C . GLY A 1 117 ? 2.051 -25.374 -53.873 1.00 34.47 117 GLY A C 1
ATOM 858 O O . GLY A 1 117 ? 1.592 -24.469 -54.549 1.00 34.47 117 GLY A O 1
ATOM 859 N N . ILE A 1 118 ? 3.360 -25.591 -53.691 1.00 48.19 118 ILE A N 1
ATOM 860 C CA . ILE A 1 118 ? 4.396 -25.577 -54.748 1.00 48.19 118 ILE A CA 1
ATOM 861 C C . ILE A 1 118 ? 4.755 -24.236 -55.449 1.00 48.19 118 ILE A C 1
ATOM 863 O O . ILE A 1 118 ? 3.999 -23.711 -56.256 1.00 48.19 118 ILE A O 1
ATOM 867 N N . LEU A 1 119 ? 5.983 -23.749 -55.178 1.00 42.50 119 LEU A N 1
ATOM 868 C CA . LEU A 1 119 ? 7.027 -23.244 -56.110 1.00 42.50 119 LEU A CA 1
ATOM 869 C C . LEU A 1 119 ? 7.850 -22.077 -55.516 1.00 42.50 119 LEU A C 1
ATOM 871 O O . LEU A 1 119 ? 7.387 -20.943 -55.470 1.00 42.50 119 LEU A O 1
ATOM 875 N N . GLY A 1 120 ? 9.118 -22.354 -55.178 1.00 31.61 120 GLY A N 1
ATOM 876 C CA . GLY A 1 120 ? 10.188 -21.343 -55.140 1.00 31.61 120 GLY A CA 1
ATOM 877 C C . GLY A 1 120 ? 10.960 -21.222 -53.822 1.00 31.61 120 GLY A C 1
ATOM 878 O O . GLY A 1 120 ? 10.637 -20.380 -52.994 1.00 31.61 120 GLY A O 1
ATOM 879 N N . GLY A 1 121 ? 12.025 -22.015 -53.657 1.00 32.78 121 GLY A N 1
ATOM 880 C CA . GLY A 1 121 ? 13.120 -21.681 -52.730 1.00 32.78 121 GLY A CA 1
ATOM 881 C C . GLY A 1 121 ? 13.961 -20.503 -53.254 1.00 32.78 121 GLY A C 1
ATOM 882 O O . GLY A 1 121 ? 13.897 -20.189 -54.445 1.00 32.78 121 GLY A O 1
ATOM 883 N N . PRO A 1 122 ? 14.792 -19.887 -52.396 1.00 37.12 122 PRO A N 1
ATOM 884 C CA . PRO A 1 122 ? 16.145 -20.415 -52.266 1.00 37.12 122 PRO A CA 1
ATOM 885 C C . PRO A 1 122 ? 16.617 -20.611 -50.816 1.00 37.12 122 PRO A C 1
ATOM 887 O O . PRO A 1 122 ? 16.154 -19.994 -49.863 1.00 37.12 122 PRO A O 1
ATOM 890 N N . THR A 1 123 ? 17.562 -21.535 -50.715 1.00 39.22 123 THR A N 1
ATOM 891 C CA . THR A 1 123 ? 18.366 -22.012 -49.586 1.00 39.22 123 THR A CA 1
ATOM 892 C C . THR A 1 123 ? 18.899 -20.914 -48.651 1.00 39.22 123 THR A C 1
ATOM 894 O O . THR A 1 123 ? 19.419 -19.914 -49.145 1.00 39.22 123 THR A O 1
ATOM 897 N N . PRO A 1 124 ? 18.979 -21.162 -47.331 1.00 37.41 124 PRO A N 1
ATOM 898 C CA . PRO A 1 124 ? 20.031 -20.588 -46.499 1.00 37.41 124 PRO A CA 1
ATOM 899 C C . PRO A 1 124 ? 21.182 -21.586 -46.355 1.00 37.41 124 PRO A C 1
ATOM 901 O O . PRO A 1 124 ? 20.997 -22.741 -45.968 1.00 37.41 124 PRO A O 1
ATOM 904 N N . ALA A 1 125 ? 22.368 -21.118 -46.725 1.00 34.97 125 ALA A N 1
ATOM 905 C CA . ALA A 1 125 ? 23.629 -21.830 -46.666 1.00 34.97 125 ALA A CA 1
ATOM 906 C C . ALA A 1 125 ? 24.019 -22.251 -45.238 1.00 34.97 125 ALA A C 1
ATOM 908 O O . ALA A 1 125 ? 23.671 -21.619 -44.244 1.00 34.97 125 ALA A O 1
ATOM 909 N N . THR A 1 126 ? 24.795 -23.327 -45.179 1.00 35.12 126 THR A N 1
ATOM 910 C CA . THR A 1 126 ? 25.517 -23.829 -44.014 1.00 35.12 126 THR A CA 1
ATOM 911 C C . THR A 1 126 ? 26.510 -22.796 -43.460 1.00 35.12 126 THR A C 1
ATOM 913 O O . THR A 1 126 ? 27.368 -22.320 -44.201 1.00 35.12 126 THR A O 1
ATOM 916 N N . GLY A 1 127 ? 26.460 -22.566 -42.141 1.00 28.45 127 GLY A N 1
ATOM 917 C CA . GLY A 1 127 ? 27.610 -22.192 -41.300 1.00 28.45 127 GLY A CA 1
ATOM 918 C C . GLY A 1 127 ? 27.520 -20.840 -40.563 1.00 28.45 127 GLY A C 1
ATOM 919 O O . GLY A 1 127 ? 26.898 -19.916 -41.080 1.00 28.45 127 GLY A O 1
ATOM 920 N N . PRO A 1 128 ? 28.225 -20.654 -39.426 1.00 38.94 128 PRO A N 1
ATOM 921 C CA . PRO A 1 128 ? 28.642 -21.629 -38.419 1.00 38.94 128 PRO A CA 1
ATOM 922 C C . PRO A 1 128 ? 28.173 -21.270 -36.987 1.00 38.94 128 PRO A C 1
ATOM 924 O O . PRO A 1 128 ? 27.774 -20.153 -36.673 1.00 38.94 128 PRO A O 1
ATOM 927 N N . GLU A 1 129 ? 28.238 -22.290 -36.135 1.00 36.44 129 GLU A N 1
ATOM 928 C CA . GLU A 1 129 ? 28.267 -22.303 -34.665 1.00 36.44 129 GLU A CA 1
ATOM 929 C C . GLU A 1 129 ? 28.942 -21.059 -34.031 1.00 36.44 129 GLU A C 1
ATOM 931 O O . GLU A 1 129 ? 29.981 -20.625 -34.536 1.00 36.44 129 GLU A O 1
ATOM 936 N N . PRO A 1 130 ? 28.437 -20.481 -32.918 1.00 39.41 130 PRO A N 1
ATOM 937 C CA . PRO A 1 130 ? 29.156 -19.421 -32.219 1.00 39.41 130 PRO A CA 1
ATOM 938 C C . PRO A 1 130 ? 30.357 -20.024 -31.477 1.00 39.41 130 PRO A C 1
ATOM 940 O O . PRO A 1 130 ? 30.263 -20.482 -30.339 1.00 39.41 130 PRO A O 1
ATOM 943 N N . THR A 1 131 ? 31.507 -20.033 -32.146 1.00 34.16 131 THR A N 1
ATOM 944 C CA . THR A 1 131 ? 32.813 -20.332 -31.557 1.00 34.16 131 THR A CA 1
ATOM 945 C C . THR A 1 131 ? 33.181 -19.297 -30.496 1.00 34.16 131 THR A C 1
ATOM 947 O O . THR A 1 131 ? 33.289 -18.106 -30.784 1.00 34.16 131 THR A O 1
ATOM 950 N N . ASN A 1 132 ? 33.447 -19.785 -29.283 1.00 42.94 132 ASN A N 1
ATOM 951 C CA . ASN A 1 132 ? 34.260 -19.104 -28.279 1.00 42.94 132 ASN A CA 1
ATOM 952 C C . ASN A 1 132 ? 35.615 -18.690 -28.883 1.00 42.94 132 ASN A C 1
ATOM 954 O O . ASN A 1 132 ? 36.352 -19.541 -29.380 1.00 42.94 132 ASN A O 1
ATOM 958 N N . GLY A 1 133 ? 35.966 -17.410 -28.774 1.00 34.94 133 GLY A N 1
ATOM 959 C CA . GLY A 1 133 ? 37.294 -16.881 -29.093 1.00 34.94 133 GLY A CA 1
ATOM 960 C C . GLY A 1 133 ? 37.550 -15.563 -28.342 1.00 34.94 133 GLY A C 1
ATOM 961 O O . GLY A 1 133 ? 36.657 -14.716 -28.350 1.00 34.94 133 GLY A O 1
ATOM 962 N N . PRO A 1 134 ? 38.703 -15.383 -27.663 1.00 54.09 134 PRO A N 1
ATOM 963 C CA . PRO A 1 134 ? 38.972 -14.211 -26.823 1.00 54.09 134 PRO A CA 1
ATOM 964 C C . PRO A 1 134 ? 39.784 -13.080 -27.505 1.00 54.09 134 PRO A C 1
ATOM 966 O O . PRO A 1 134 ? 40.645 -13.357 -28.336 1.00 54.09 134 PRO A O 1
ATOM 969 N N . ASP A 1 135 ? 39.560 -11.855 -26.984 1.00 42.44 135 ASP A N 1
ATOM 970 C CA . ASP A 1 135 ? 40.436 -10.649 -26.884 1.00 42.44 135 ASP A CA 1
ATOM 971 C C . ASP A 1 135 ? 40.688 -9.766 -28.148 1.00 42.44 135 ASP A C 1
ATOM 973 O O . ASP A 1 135 ? 40.535 -10.287 -29.251 1.00 42.44 135 ASP A O 1
ATOM 977 N N . PRO A 1 136 ? 41.099 -8.456 -28.069 1.00 47.91 136 PRO A N 1
ATOM 978 C CA . PRO A 1 136 ? 41.634 -7.704 -26.915 1.00 47.91 136 PRO A CA 1
ATOM 979 C C . PRO A 1 136 ? 41.225 -6.212 -26.698 1.00 47.91 136 PRO A C 1
ATOM 981 O O . PRO A 1 136 ? 40.891 -5.458 -27.606 1.00 47.91 136 PRO A O 1
ATOM 984 N N . THR A 1 137 ? 41.383 -5.770 -25.441 1.00 44.72 137 THR A N 1
ATOM 985 C CA . THR A 1 137 ? 41.680 -4.397 -24.950 1.00 44.72 137 THR A CA 1
ATOM 986 C C . THR A 1 137 ? 40.772 -3.209 -25.319 1.00 44.72 137 THR A C 1
ATOM 988 O O . THR A 1 137 ? 40.990 -2.505 -26.302 1.00 44.72 137 THR A O 1
ATOM 991 N N . GLY A 1 138 ? 39.898 -2.850 -24.374 1.00 35.66 138 GLY A N 1
ATOM 992 C CA . GLY A 1 138 ? 39.352 -1.502 -24.196 1.00 35.66 138 GLY A CA 1
ATOM 993 C C . GLY A 1 138 ? 39.055 -1.255 -22.716 1.00 35.66 138 GLY A C 1
ATOM 994 O O . GLY A 1 138 ? 37.977 -1.578 -22.232 1.00 35.66 138 GLY A O 1
ATOM 995 N N . PHE A 1 139 ? 40.034 -0.740 -21.970 1.00 42.34 139 PHE A N 1
ATOM 996 C CA . PHE A 1 139 ? 39.842 -0.335 -20.578 1.00 42.34 139 PHE A CA 1
ATOM 997 C C . PHE A 1 139 ? 38.967 0.917 -20.523 1.00 42.34 139 PHE A C 1
ATOM 999 O O . PHE A 1 139 ? 39.343 1.971 -21.030 1.00 42.34 139 PHE A O 1
ATOM 1006 N N . GLY A 1 140 ? 37.818 0.795 -19.871 1.00 37.22 140 GLY A N 1
ATOM 1007 C CA . GLY A 1 140 ? 36.910 1.900 -19.612 1.00 37.22 140 GLY A CA 1
ATOM 1008 C C . GLY A 1 140 ? 35.575 1.359 -19.147 1.00 37.22 140 GLY A C 1
ATOM 1009 O O . GLY A 1 140 ? 34.624 1.325 -19.916 1.00 37.22 140 GLY A O 1
ATOM 1010 N N . SER A 1 141 ? 35.537 0.889 -17.901 1.00 46.84 141 SER A N 1
ATOM 1011 C CA . SER A 1 141 ? 34.348 0.427 -17.192 1.00 46.84 141 SER A CA 1
ATOM 1012 C C . SER A 1 141 ? 33.299 1.541 -17.116 1.00 46.84 141 SER A C 1
ATOM 1014 O O . SER A 1 141 ? 33.182 2.238 -16.108 1.00 46.84 141 SER A O 1
ATOM 1016 N N . GLY A 1 142 ? 32.532 1.725 -18.187 1.00 44.25 142 GLY A N 1
ATOM 1017 C CA . GLY A 1 142 ? 31.212 2.314 -18.088 1.00 44.25 142 GLY A CA 1
ATOM 1018 C C . GLY A 1 142 ? 30.389 1.324 -17.285 1.00 44.25 142 GLY A C 1
ATOM 1019 O O . GLY A 1 142 ? 30.181 0.199 -17.717 1.00 44.25 142 GLY A O 1
ATOM 1020 N N . HIS A 1 143 ? 30.017 1.692 -16.067 1.00 49.09 143 HIS A N 1
ATOM 1021 C CA . HIS A 1 143 ? 29.012 0.961 -15.311 1.00 49.09 143 HIS A CA 1
ATOM 1022 C C . HIS A 1 143 ? 27.792 0.840 -16.239 1.00 49.09 143 HIS A C 1
ATOM 1024 O O . HIS A 1 143 ? 27.161 1.868 -16.496 1.00 49.09 143 HIS A O 1
ATOM 1030 N N . ASP A 1 144 ? 27.502 -0.353 -16.778 1.00 57.00 144 ASP A N 1
ATOM 1031 C CA . ASP A 1 144 ? 26.246 -0.658 -17.476 1.00 57.00 144 ASP A CA 1
ATOM 1032 C C . ASP A 1 144 ? 25.117 -0.464 -16.460 1.00 57.00 144 ASP A C 1
ATOM 1034 O O . ASP A 1 144 ? 24.672 -1.375 -15.756 1.00 57.00 144 ASP A O 1
ATOM 1038 N N . THR A 1 145 ? 24.751 0.797 -16.274 1.00 66.31 145 THR A N 1
ATOM 1039 C CA . THR A 1 145 ? 23.754 1.218 -15.313 1.00 66.31 145 THR A CA 1
ATOM 1040 C C . THR A 1 145 ? 22.440 1.015 -16.021 1.00 66.31 145 THR A C 1
ATOM 1042 O O . THR A 1 145 ? 22.118 1.724 -16.971 1.00 66.31 145 THR A O 1
ATOM 1045 N N . ASP A 1 146 ? 21.718 -0.010 -15.592 1.00 71.62 146 ASP A N 1
ATOM 1046 C CA . ASP A 1 146 ? 20.370 -0.265 -16.069 1.00 71.62 146 ASP A CA 1
ATOM 1047 C C . ASP A 1 146 ? 19.526 1.006 -15.899 1.00 71.62 146 ASP A C 1
ATOM 1049 O O . ASP A 1 146 ? 19.561 1.597 -14.813 1.00 71.62 146 ASP A O 1
ATOM 1053 N N . PRO A 1 147 ? 18.792 1.448 -16.935 1.00 72.00 147 PRO A N 1
ATOM 1054 C CA . PRO A 1 147 ? 18.054 2.707 -16.888 1.00 72.00 147 PRO A CA 1
ATOM 1055 C C . PRO A 1 147 ? 17.056 2.762 -15.722 1.00 72.00 147 PRO A C 1
ATOM 1057 O O . PRO A 1 147 ? 16.791 3.846 -15.204 1.00 72.00 147 PRO A O 1
ATOM 1060 N N . SER A 1 148 ? 16.573 1.608 -15.241 1.00 80.38 148 SER A N 1
ATOM 1061 C CA . SER A 1 148 ? 15.661 1.538 -14.099 1.00 80.38 148 SER A CA 1
ATOM 1062 C C . SER A 1 148 ? 16.322 1.869 -12.757 1.00 80.38 148 SER A C 1
ATOM 1064 O O . SER A 1 148 ? 15.639 2.311 -11.837 1.00 80.38 148 SER A O 1
ATOM 1066 N N . ASP A 1 149 ? 17.643 1.707 -12.607 1.00 81.50 149 ASP A N 1
ATOM 1067 C CA . ASP A 1 149 ? 18.312 1.687 -11.296 1.00 81.50 149 ASP A CA 1
ATOM 1068 C C . ASP A 1 149 ? 18.310 3.030 -10.539 1.00 81.50 149 ASP A C 1
ATOM 1070 O O . ASP A 1 149 ? 18.621 3.049 -9.344 1.00 81.50 149 ASP A O 1
ATOM 1074 N N . GLY A 1 150 ? 17.939 4.136 -11.190 1.00 80.19 150 GLY A N 1
ATOM 1075 C CA . GLY A 1 150 ? 17.905 5.467 -10.578 1.00 80.19 150 GLY A CA 1
ATOM 1076 C C . GLY A 1 150 ? 16.656 5.775 -9.743 1.00 80.19 150 GLY A C 1
ATOM 1077 O O . GLY A 1 150 ? 16.711 6.635 -8.867 1.00 80.19 150 GLY A O 1
ATOM 1078 N N . THR A 1 151 ? 15.526 5.105 -9.993 1.00 87.25 151 THR A N 1
ATOM 1079 C CA . THR A 1 151 ? 14.222 5.441 -9.385 1.00 87.25 151 THR A CA 1
ATOM 1080 C C . THR A 1 151 ? 13.334 4.203 -9.232 1.00 87.25 151 THR A C 1
ATOM 1082 O O . THR A 1 151 ? 13.623 3.146 -9.785 1.00 87.25 151 THR A O 1
ATOM 1085 N N . PHE A 1 152 ? 12.239 4.317 -8.480 1.00 89.50 152 PHE A N 1
ATOM 1086 C CA . PHE A 1 152 ? 11.146 3.346 -8.519 1.00 89.50 152 PHE A CA 1
ATOM 1087 C C . PHE A 1 152 ? 9.833 4.064 -8.821 1.00 89.50 152 PHE A C 1
ATOM 1089 O O . PHE A 1 152 ? 9.707 5.260 -8.552 1.00 89.50 152 PHE A O 1
ATOM 1096 N N . ALA A 1 153 ? 8.855 3.321 -9.328 1.00 90.75 153 ALA A N 1
ATOM 1097 C CA . ALA A 1 153 ? 7.518 3.835 -9.587 1.00 90.75 153 ALA A CA 1
ATOM 1098 C C . ALA A 1 153 ? 6.451 3.050 -8.815 1.00 90.75 153 ALA A C 1
ATOM 1100 O O . ALA A 1 153 ? 6.621 1.872 -8.483 1.00 90.75 153 ALA A O 1
ATOM 1101 N N . VAL A 1 154 ? 5.355 3.740 -8.510 1.00 92.56 154 VAL A N 1
ATOM 1102 C CA . VAL A 1 154 ? 4.116 3.181 -7.965 1.00 92.56 154 VAL A CA 1
ATOM 1103 C C . VAL A 1 154 ? 2.971 3.926 -8.635 1.00 92.56 154 VAL A C 1
ATOM 1105 O O . VAL A 1 154 ? 2.836 5.134 -8.457 1.00 92.56 154 VAL A O 1
ATOM 1108 N N . SER A 1 155 ? 2.146 3.211 -9.393 1.00 93.19 155 SER A N 1
ATOM 1109 C CA . SER A 1 155 ? 1.060 3.817 -10.169 1.00 93.19 155 SER A CA 1
ATOM 1110 C C . SER A 1 155 ? -0.181 4.093 -9.328 1.00 93.19 155 SER A C 1
ATOM 1112 O O . SER A 1 155 ? -0.887 5.073 -9.554 1.00 93.19 155 SER A O 1
ATOM 1114 N N . SER A 1 156 ? -0.477 3.239 -8.344 1.00 94.50 156 SER A N 1
ATOM 1115 C CA . SER A 1 156 ? -1.585 3.491 -7.422 1.00 94.50 156 SER A CA 1
ATOM 1116 C C . SER A 1 156 ? -1.406 2.786 -6.086 1.00 94.50 156 SER A C 1
ATOM 1118 O O . SER A 1 156 ? -0.782 1.729 -6.003 1.00 94.50 156 SER A O 1
ATOM 1120 N N . ILE A 1 157 ? -1.995 3.378 -5.049 1.00 95.56 157 ILE A N 1
ATOM 1121 C CA . ILE A 1 157 ? -2.188 2.783 -3.729 1.00 95.56 157 ILE A CA 1
ATOM 1122 C C . ILE A 1 157 ? -3.656 2.976 -3.359 1.00 95.56 157 ILE A C 1
ATOM 1124 O O . ILE A 1 157 ? -4.192 4.074 -3.519 1.00 95.56 157 ILE A O 1
ATOM 1128 N N . LYS A 1 158 ? -4.304 1.925 -2.855 1.00 96.69 158 LYS A N 1
ATOM 1129 C CA . LYS A 1 158 ? -5.683 1.988 -2.365 1.00 96.69 158 LYS A CA 1
ATOM 1130 C C . LYS A 1 158 ? -5.778 1.389 -0.970 1.00 96.69 158 LYS A C 1
ATOM 1132 O O . LYS A 1 158 ? -5.144 0.384 -0.653 1.00 96.69 158 LYS A O 1
ATOM 1137 N N . VAL A 1 159 ? -6.632 1.994 -0.156 1.00 97.19 159 VAL A N 1
ATOM 1138 C CA . VAL A 1 159 ? -7.058 1.472 1.143 1.00 97.19 159 VAL A CA 1
ATOM 1139 C C . VAL A 1 159 ? -8.537 1.146 1.013 1.00 97.19 159 VAL A C 1
ATOM 1141 O O . VAL A 1 159 ? -9.320 1.992 0.583 1.00 97.19 159 VAL A O 1
ATOM 1144 N N . ILE A 1 160 ? -8.912 -0.087 1.331 1.00 97.69 160 ILE A N 1
ATOM 1145 C CA . ILE A 1 160 ? -10.248 -0.626 1.087 1.00 97.69 160 ILE A CA 1
ATOM 1146 C C . ILE A 1 160 ? -10.886 -0.936 2.437 1.00 97.69 160 ILE A C 1
ATOM 1148 O O . ILE A 1 160 ? -10.319 -1.659 3.261 1.00 97.69 160 ILE A O 1
ATOM 1152 N N . GLY A 1 161 ? -12.073 -0.384 2.662 1.00 96.50 161 GLY A N 1
ATOM 1153 C CA . GLY A 1 161 ? -12.766 -0.483 3.937 1.00 96.50 161 GLY A CA 1
ATOM 1154 C C . GLY A 1 161 ? -14.050 0.336 3.970 1.00 96.50 161 GLY A C 1
ATOM 1155 O O . GLY A 1 161 ? -14.534 0.806 2.940 1.00 96.50 161 GLY A O 1
ATOM 1156 N N . HIS A 1 162 ? -14.591 0.518 5.169 1.00 96.44 162 HIS A N 1
ATOM 1157 C CA . HIS A 1 162 ? -15.774 1.338 5.436 1.00 96.44 162 HIS A CA 1
ATOM 1158 C C . HIS A 1 162 ? -15.550 2.208 6.672 1.00 96.44 162 HIS A C 1
ATOM 1160 O O . HIS A 1 162 ? -14.645 1.951 7.465 1.00 96.44 162 HIS A O 1
ATOM 1166 N N . GLN A 1 163 ? -16.334 3.276 6.818 1.00 93.12 163 GLN A N 1
ATOM 1167 C CA . GLN A 1 163 ? -16.215 4.154 7.980 1.00 93.12 163 GLN A CA 1
ATOM 1168 C C . GLN A 1 163 ? -16.482 3.351 9.260 1.00 93.12 163 GLN A C 1
ATOM 1170 O O . GLN A 1 163 ? -17.423 2.558 9.293 1.00 93.12 163 GLN A O 1
ATOM 1175 N N . ALA A 1 164 ? -15.658 3.545 10.292 1.00 86.69 164 ALA A N 1
ATOM 1176 C CA . ALA A 1 164 ? -15.918 2.940 11.590 1.00 86.69 164 ALA A CA 1
ATOM 1177 C C . ALA A 1 164 ? -17.198 3.546 12.193 1.00 86.69 164 ALA A C 1
ATOM 1179 O O . ALA A 1 164 ? -17.400 4.764 12.127 1.00 86.69 164 ALA A O 1
ATOM 1180 N N . THR A 1 165 ? -18.066 2.676 12.712 1.00 76.25 165 THR A N 1
ATOM 1181 C CA . THR A 1 165 ? -19.308 3.041 13.415 1.00 76.25 165 THR A CA 1
ATOM 1182 C C . THR A 1 165 ? -19.042 3.517 14.831 1.00 76.25 165 THR A C 1
ATOM 1184 O O . THR A 1 165 ? -18.133 2.944 15.474 1.00 76.25 165 THR A O 1
#

Organism: NCBI:txid525368

Foldseek 3Di:
DDPQAFDKDKDFDDPVVDFAKWFFFKKKWQWFDPDDDPPPPDDRRQQAWTQAKKKKFFPFPVRDIDIDGQVLDNDMDMDTDPRTIGRMMMMGRHDTDGRDPDPDPPPPDPDDDDDDDDDDDDDDDDDDDPDDDDDDDDPDPPPPDRSHNPHIDIPDMDTDGGGDD